Protein AF-A0A6I1W1G1-F1 (afdb_monomer_lite)

Foldseek 3Di:
DQDAPDDDGPDPVSVVSVVVVCCVVVNDVVVVVVCVQVCLLCCQCPVVVDPSASLSSCCVPPHDVCCPDPNVVVRRVVVVVVVVVVVVVVVVVVVVVVVVVCCVPPVD

pLDDT: mean 92.01, std 4.32, range [66.25, 97.19]

Secondary structure (DSSP, 8-state):
--S-SSS-TTSHHHHHHHHHHHHHHHSHHHHHHHHHHHHHHHHHHHHS---SSHHHHTHHHHHHHHHTSHHHHHHHHHHHHHHHHHHHHHHHHHHHHHHHHHHHHH--

Sequence (108 aa):
FFNPPEGVSASHEAARQVLQLTFLHWGLHGWAIYALVGLAVAYFAYRHNQPLALRSALYPLMGERWVKGAAGHAVDGFGMFVTLLGLVTNLGIGSMQVSSGLENLFGM

Radius of gyration: 21.13 Å; chains: 1; bounding box: 54×24×53 Å

Structure (mmCIF, N/CA/C/O backbone):
data_AF-A0A6I1W1G1-F1
#
_entry.id   AF-A0A6I1W1G1-F1
#
loop_
_atom_site.group_PDB
_atom_site.id
_atom_site.type_symbol
_atom_site.label_atom_id
_atom_site.label_alt_id
_atom_site.label_comp_id
_atom_site.label_asym_id
_atom_site.label_entity_id
_atom_site.label_seq_id
_atom_site.pdbx_PDB_ins_code
_atom_site.Cartn_x
_atom_site.Cartn_y
_atom_site.Cartn_z
_atom_site.occupancy
_atom_site.B_iso_or_equiv
_atom_site.auth_seq_id
_atom_site.auth_comp_id
_atom_site.auth_asym_id
_atom_site.auth_atom_id
_atom_site.pdbx_PDB_model_num
ATOM 1 N N . PHE A 1 1 ? 7.818 -1.174 -23.192 1.00 84.19 1 PHE A N 1
ATOM 2 C CA . PHE A 1 1 ? 8.512 -0.536 -24.334 1.00 84.19 1 PHE A CA 1
ATOM 3 C C . PHE A 1 1 ? 8.815 -1.591 -25.381 1.00 84.19 1 PHE A C 1
ATOM 5 O O . PHE A 1 1 ? 8.359 -1.464 -26.509 1.00 84.19 1 PHE A O 1
ATOM 12 N N . PHE A 1 2 ? 9.519 -2.659 -24.990 1.00 91.62 2 PHE A N 1
ATOM 13 C CA . PHE A 1 2 ? 9.808 -3.797 -25.867 1.00 91.62 2 PHE A CA 1
ATOM 14 C C . PHE A 1 2 ? 8.615 -4.740 -26.068 1.00 91.62 2 PHE A C 1
ATOM 16 O O . PHE A 1 2 ? 8.447 -5.254 -27.159 1.00 91.62 2 PHE A O 1
ATOM 23 N N . ASN A 1 3 ? 7.741 -4.872 -25.066 1.00 92.69 3 ASN A N 1
ATOM 24 C CA . ASN A 1 3 ? 6.458 -5.569 -25.183 1.00 92.69 3 ASN A CA 1
ATOM 25 C C . ASN A 1 3 ? 5.328 -4.591 -24.822 1.00 92.69 3 ASN A C 1
ATOM 27 O O . ASN A 1 3 ? 4.954 -4.515 -23.649 1.00 92.69 3 ASN A O 1
ATOM 31 N N . PRO A 1 4 ? 4.896 -3.712 -25.746 1.00 90.19 4 PRO A N 1
ATOM 32 C CA . PRO A 1 4 ? 3.742 -2.855 -25.497 1.00 90.19 4 PRO A CA 1
ATOM 33 C C . PRO A 1 4 ? 2.444 -3.692 -25.507 1.00 90.19 4 PRO A C 1
ATOM 35 O O . PRO A 1 4 ? 2.396 -4.701 -26.210 1.00 90.19 4 PRO A O 1
ATOM 38 N N . PRO A 1 5 ? 1.400 -3.301 -24.750 1.00 89.38 5 PRO A N 1
ATOM 39 C CA . PRO A 1 5 ? 0.094 -3.964 -24.815 1.00 89.38 5 PRO A CA 1
ATOM 40 C C . PRO A 1 5 ? -0.517 -3.919 -26.217 1.00 89.38 5 PRO A C 1
ATOM 42 O O . PRO A 1 5 ? -1.147 -4.878 -26.648 1.00 89.38 5 PRO A O 1
ATOM 45 N N . GLU A 1 6 ? -0.307 -2.806 -26.921 1.00 90.19 6 GLU A N 1
ATOM 46 C CA . GLU A 1 6 ? -0.801 -2.581 -28.274 1.00 90.19 6 GLU A CA 1
ATOM 47 C C . GLU A 1 6 ? 0.268 -1.891 -29.132 1.00 90.19 6 GLU A C 1
ATOM 49 O O . GLU A 1 6 ? 1.023 -1.037 -28.657 1.00 90.19 6 GLU A O 1
ATOM 54 N N . GLY A 1 7 ? 0.299 -2.233 -30.421 1.00 88.12 7 GLY A N 1
ATOM 55 C CA . GLY A 1 7 ? 1.163 -1.593 -31.413 1.00 88.12 7 GLY A CA 1
ATOM 56 C C . GLY A 1 7 ? 2.575 -2.179 -31.521 1.00 88.12 7 GLY A C 1
ATOM 57 O O . GLY A 1 7 ? 2.885 -3.258 -31.017 1.00 88.12 7 GLY A O 1
ATOM 58 N N . VAL A 1 8 ? 3.440 -1.464 -32.249 1.00 89.75 8 VAL A N 1
ATOM 59 C CA . VAL A 1 8 ? 4.800 -1.920 -32.578 1.00 89.75 8 VAL A CA 1
ATOM 60 C C . VAL A 1 8 ? 5.769 -1.602 -31.439 1.00 89.75 8 VAL A C 1
ATOM 62 O O . VAL A 1 8 ? 5.844 -0.465 -30.959 1.00 89.75 8 VAL A O 1
ATOM 65 N N . SER A 1 9 ? 6.546 -2.605 -31.029 1.00 92.00 9 SER A N 1
ATOM 66 C CA . SER A 1 9 ? 7.602 -2.485 -30.020 1.00 92.00 9 SER A CA 1
ATOM 67 C C . SER A 1 9 ? 8.635 -1.419 -30.372 1.00 92.00 9 SER A C 1
ATOM 69 O O . SER A 1 9 ? 8.940 -1.203 -31.542 1.00 92.00 9 SER A O 1
ATOM 71 N N . ALA A 1 10 ? 9.233 -0.809 -29.349 1.00 92.25 10 ALA A N 1
ATOM 72 C CA . ALA A 1 10 ? 10.302 0.180 -29.494 1.00 92.25 10 ALA A CA 1
ATOM 73 C C . ALA A 1 10 ? 9.958 1.417 -30.360 1.00 92.25 10 ALA A C 1
ATOM 75 O O . ALA A 1 10 ? 10.846 2.110 -30.850 1.00 92.25 10 ALA A O 1
ATOM 76 N N . SER A 1 11 ? 8.669 1.720 -30.526 1.00 93.88 11 SER A N 1
ATOM 77 C CA . SER A 1 11 ? 8.178 2.908 -31.230 1.00 93.88 11 SER A CA 1
ATOM 78 C C . SER A 1 11 ? 7.962 4.102 -30.287 1.00 93.88 11 SER A C 1
ATOM 80 O O . SER A 1 11 ? 7.885 3.953 -29.063 1.00 93.88 11 SER A O 1
ATOM 82 N N . HIS A 1 12 ? 7.801 5.305 -30.850 1.00 92.38 12 HIS A N 1
ATOM 83 C CA . HIS A 1 12 ? 7.403 6.495 -30.082 1.00 92.38 12 HIS A CA 1
ATOM 84 C C . HIS A 1 12 ? 6.072 6.299 -29.345 1.00 92.38 12 HIS A C 1
ATOM 86 O O . HIS A 1 12 ? 5.903 6.765 -28.218 1.00 92.38 12 HIS A O 1
ATOM 92 N N . GLU A 1 13 ? 5.141 5.574 -29.960 1.00 91.94 13 GLU A N 1
ATOM 93 C CA . GLU A 1 13 ? 3.865 5.230 -29.345 1.00 91.94 13 GLU A CA 1
ATOM 94 C C . GLU A 1 13 ? 4.063 4.295 -28.144 1.00 91.94 13 GLU A C 1
ATOM 96 O O . GLU A 1 13 ? 3.571 4.580 -27.051 1.00 91.94 13 GLU A O 1
ATOM 101 N N . ALA A 1 14 ? 4.891 3.255 -28.290 1.00 93.25 14 ALA A N 1
ATOM 102 C CA . ALA A 1 14 ? 5.238 2.348 -27.198 1.00 93.25 14 ALA A CA 1
ATOM 103 C C . ALA A 1 14 ? 5.961 3.058 -26.035 1.00 93.25 14 ALA A C 1
ATOM 105 O O . ALA A 1 14 ? 5.776 2.682 -24.875 1.00 93.25 14 ALA A O 1
ATOM 106 N N . ALA A 1 15 ? 6.776 4.086 -26.309 1.00 93.06 15 ALA A N 1
ATOM 107 C CA . ALA A 1 15 ? 7.389 4.919 -25.268 1.00 93.06 15 ALA A CA 1
ATOM 108 C C . ALA A 1 15 ? 6.336 5.708 -24.478 1.00 93.06 15 ALA A C 1
ATOM 110 O O . ALA A 1 15 ? 6.371 5.730 -23.246 1.00 93.06 15 ALA A O 1
ATOM 111 N N . ARG A 1 16 ? 5.366 6.311 -25.176 1.00 92.50 16 ARG A N 1
ATOM 112 C CA . ARG A 1 16 ? 4.264 7.040 -24.538 1.00 92.50 16 ARG A CA 1
ATOM 113 C C . ARG A 1 16 ? 3.413 6.117 -23.665 1.00 92.50 16 ARG A C 1
ATOM 115 O O . ARG A 1 16 ? 3.139 6.464 -22.517 1.00 92.50 16 ARG A O 1
ATOM 122 N N . GLN A 1 17 ? 3.049 4.943 -24.180 1.00 93.62 17 GLN A N 1
ATOM 123 C CA . GLN A 1 17 ? 2.260 3.956 -23.439 1.00 93.62 17 GLN A CA 1
ATOM 124 C C . GLN A 1 17 ? 2.974 3.481 -22.165 1.00 93.62 17 GLN A C 1
ATOM 126 O O . GLN A 1 17 ? 2.342 3.345 -21.121 1.00 93.62 17 GLN A O 1
ATOM 131 N N . VAL A 1 18 ? 4.298 3.277 -22.206 1.00 94.69 18 VAL A N 1
ATOM 132 C CA . VAL A 1 18 ? 5.069 2.897 -21.008 1.00 94.69 18 VAL A CA 1
ATOM 133 C C . VAL A 1 18 ? 4.954 3.932 -19.908 1.00 94.69 18 VAL A C 1
ATOM 135 O O . VAL A 1 18 ? 4.682 3.563 -18.771 1.00 94.69 18 VAL A O 1
ATOM 138 N N . LEU A 1 19 ? 5.142 5.214 -20.224 1.00 94.31 19 LEU A N 1
ATOM 139 C CA . LEU A 1 19 ? 5.037 6.261 -19.211 1.00 94.31 19 LEU A CA 1
ATOM 140 C C . LEU A 1 19 ? 3.624 6.306 -18.620 1.00 94.31 19 LEU A C 1
ATOM 142 O O . LEU A 1 19 ? 3.480 6.379 -17.403 1.00 94.31 19 LEU A O 1
ATOM 146 N N . GLN A 1 20 ? 2.591 6.186 -19.459 1.00 93.19 20 GLN A N 1
ATOM 147 C CA . GLN A 1 20 ? 1.198 6.127 -19.005 1.00 93.19 20 GLN A CA 1
ATOM 148 C C . GLN A 1 20 ? 0.952 4.951 -18.054 1.00 93.19 20 GLN A C 1
ATOM 150 O O . GLN A 1 20 ? 0.399 5.148 -16.975 1.00 93.19 20 GLN A O 1
ATOM 155 N N . LEU A 1 21 ? 1.401 3.745 -18.410 1.00 93.75 21 LEU A N 1
ATOM 156 C CA . LEU A 1 21 ? 1.256 2.557 -17.568 1.00 93.75 21 LEU A CA 1
ATOM 157 C C . LEU A 1 21 ? 2.037 2.675 -16.260 1.00 93.75 21 LEU A C 1
ATOM 159 O O . LEU A 1 21 ? 1.521 2.288 -15.211 1.00 93.75 21 LEU A O 1
ATOM 163 N N . THR A 1 22 ? 3.249 3.227 -16.297 1.00 94.56 22 THR A N 1
ATOM 164 C CA . THR A 1 22 ? 4.044 3.470 -15.091 1.00 94.56 22 THR A CA 1
ATOM 165 C C . THR A 1 22 ? 3.315 4.430 -14.155 1.00 94.56 22 THR A C 1
ATOM 167 O O . THR A 1 22 ? 3.169 4.122 -12.976 1.00 94.56 22 THR A O 1
ATOM 170 N N . PHE A 1 23 ? 2.782 5.546 -14.663 1.00 94.56 23 PHE A N 1
ATOM 171 C CA . PHE A 1 23 ? 1.996 6.479 -13.850 1.00 94.56 23 PHE A CA 1
ATOM 172 C C . PHE A 1 23 ? 0.660 5.897 -13.381 1.00 94.56 23 PHE A C 1
ATOM 174 O O . PHE A 1 23 ? 0.201 6.243 -12.297 1.00 94.56 23 PHE A O 1
ATOM 181 N N . LEU A 1 24 ? 0.037 5.001 -14.145 1.00 93.81 24 LEU A N 1
ATOM 182 C CA . LEU A 1 24 ? -1.173 4.311 -13.705 1.00 93.81 24 LEU A CA 1
ATOM 183 C C . LEU A 1 24 ? -0.892 3.433 -12.475 1.00 93.81 24 LEU A C 1
ATOM 185 O O . LEU A 1 24 ? -1.623 3.512 -11.491 1.00 93.81 24 LEU A O 1
ATOM 189 N N . HIS A 1 25 ? 0.177 2.632 -12.511 1.00 94.38 25 HIS A N 1
ATOM 190 C CA . HIS A 1 25 ? 0.498 1.677 -11.444 1.00 94.38 25 HIS A CA 1
ATOM 191 C C . HIS A 1 25 ? 1.201 2.317 -10.239 1.00 94.38 25 HIS A C 1
ATOM 193 O O . HIS A 1 25 ? 0.962 1.909 -9.106 1.00 94.38 25 HIS A O 1
ATOM 199 N N . TRP A 1 26 ? 2.052 3.320 -10.470 1.00 94.31 26 TRP A N 1
ATOM 200 C CA . TRP A 1 26 ? 2.899 3.942 -9.440 1.00 94.31 26 TRP A CA 1
ATOM 201 C C . TRP A 1 26 ? 2.529 5.394 -9.123 1.00 94.31 26 TRP A C 1
ATOM 203 O O . TRP A 1 26 ? 3.176 6.044 -8.300 1.00 94.31 26 TRP A O 1
ATOM 213 N N . GLY A 1 27 ? 1.501 5.924 -9.781 1.00 93.44 27 GLY A N 1
ATOM 214 C CA . GLY A 1 27 ? 0.979 7.261 -9.534 1.00 93.44 27 GLY A CA 1
ATOM 215 C C . GLY A 1 27 ? -0.213 7.256 -8.586 1.00 93.44 27 GLY A C 1
ATOM 216 O O . GLY A 1 27 ? -0.355 6.407 -7.706 1.00 93.44 27 GLY A O 1
ATOM 217 N N . LEU A 1 28 ? -1.081 8.252 -8.758 1.00 94.75 28 LEU A N 1
ATOM 218 C CA . LEU A 1 28 ? -2.105 8.625 -7.783 1.00 94.75 28 LEU A CA 1
ATOM 219 C C . LEU A 1 28 ? -3.050 7.479 -7.393 1.00 94.75 28 LEU A C 1
ATOM 221 O O . LEU A 1 28 ? -3.474 7.421 -6.244 1.00 94.75 28 LEU A O 1
ATOM 225 N N . HIS A 1 29 ? -3.360 6.569 -8.318 1.00 94.12 29 HIS A N 1
ATOM 226 C CA . HIS A 1 29 ? -4.299 5.469 -8.084 1.00 94.12 29 HIS A CA 1
ATOM 227 C C . HIS A 1 29 ? -3.880 4.577 -6.906 1.00 94.12 29 HIS A C 1
ATOM 229 O O . HIS A 1 29 ? -4.706 4.294 -6.040 1.00 94.12 29 HIS A O 1
ATOM 235 N N . GLY A 1 30 ? -2.601 4.191 -6.829 1.00 90.44 30 GLY A N 1
ATOM 236 C CA 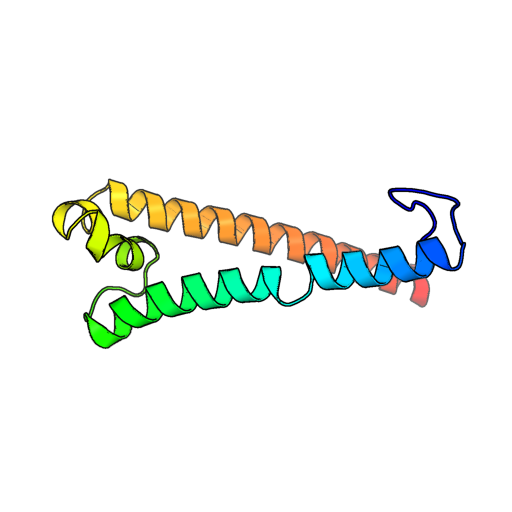. GLY A 1 30 ? -2.085 3.384 -5.718 1.00 90.44 30 GLY A CA 1
ATOM 237 C C . GLY A 1 30 ? -2.083 4.155 -4.395 1.00 90.44 30 GLY A C 1
ATOM 238 O O . GLY A 1 30 ? -2.575 3.667 -3.377 1.00 90.44 30 GLY A O 1
ATOM 239 N N . TRP A 1 31 ? -1.611 5.404 -4.419 1.00 95.44 31 TRP A N 1
ATOM 240 C CA . TRP A 1 31 ? -1.547 6.261 -3.230 1.00 95.44 31 TRP A CA 1
ATOM 241 C C . TRP A 1 31 ? -2.923 6.616 -2.664 1.00 95.44 31 TRP A C 1
ATOM 243 O O . TRP A 1 31 ? -3.071 6.717 -1.448 1.00 95.44 31 TRP A O 1
ATOM 253 N N . ALA A 1 32 ? -3.937 6.775 -3.517 1.00 96.88 32 ALA A N 1
ATOM 254 C CA . ALA A 1 32 ? -5.300 7.079 -3.094 1.00 96.88 32 ALA A CA 1
ATOM 255 C C . ALA A 1 32 ? -5.879 5.974 -2.198 1.00 96.88 32 ALA A C 1
ATOM 257 O O . ALA A 1 32 ? -6.539 6.275 -1.205 1.00 96.88 32 ALA A O 1
ATOM 258 N N . ILE A 1 33 ? -5.583 4.705 -2.499 1.0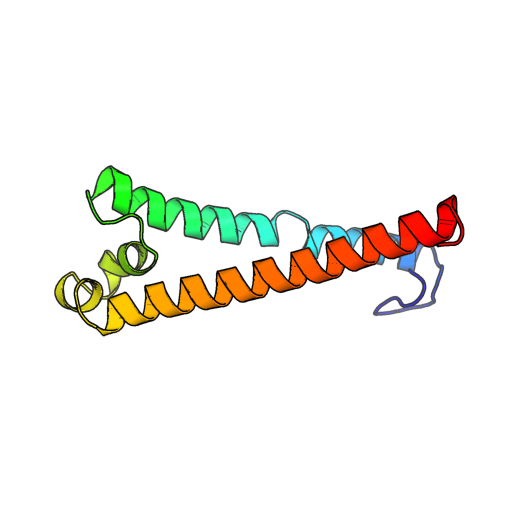0 95.31 33 ILE A N 1
ATOM 259 C CA . ILE A 1 33 ? -6.025 3.566 -1.684 1.00 95.31 33 ILE A CA 1
ATOM 260 C C . ILE A 1 33 ? -5.349 3.609 -0.309 1.00 95.31 33 ILE A C 1
ATOM 262 O O . ILE A 1 33 ? -6.021 3.468 0.713 1.00 95.31 33 ILE A O 1
ATOM 266 N N . TYR A 1 34 ? -4.038 3.864 -0.261 1.00 94.25 34 TYR A N 1
ATOM 267 C CA . TYR A 1 34 ? -3.307 3.983 1.005 1.00 94.25 34 TYR A CA 1
ATOM 268 C C . TYR A 1 34 ? -3.798 5.155 1.851 1.00 94.25 34 TYR A C 1
ATOM 270 O O . TYR A 1 34 ? -4.023 4.992 3.049 1.00 94.25 34 TYR A O 1
ATOM 278 N N . ALA A 1 35 ? -4.017 6.315 1.230 1.00 96.62 35 ALA A N 1
ATOM 279 C CA . ALA A 1 35 ? -4.553 7.487 1.905 1.00 96.62 35 ALA A CA 1
ATOM 280 C C . ALA A 1 35 ? -5.956 7.219 2.466 1.00 96.62 35 ALA A C 1
ATOM 282 O O . ALA A 1 35 ? -6.225 7.561 3.614 1.00 96.62 35 ALA A O 1
ATOM 283 N N . LEU A 1 36 ? -6.829 6.560 1.696 1.00 95.69 36 LEU A N 1
ATOM 284 C CA . LEU A 1 36 ? -8.181 6.203 2.126 1.00 95.69 36 LEU A CA 1
ATOM 285 C C . LEU A 1 36 ? -8.166 5.272 3.345 1.00 95.69 36 LEU A C 1
ATOM 287 O O . LEU A 1 36 ? -8.816 5.562 4.349 1.00 95.69 36 LEU A O 1
ATOM 291 N N . VAL A 1 37 ? -7.417 4.168 3.271 1.00 94.00 37 VAL A N 1
ATOM 292 C CA . VAL A 1 37 ? -7.336 3.185 4.363 1.00 94.00 37 VAL A CA 1
ATOM 293 C C . VAL A 1 37 ? -6.671 3.799 5.595 1.00 94.00 37 VAL A C 1
ATOM 295 O O . VAL A 1 37 ? -7.190 3.668 6.704 1.00 94.00 37 VAL A O 1
ATOM 298 N N . GLY A 1 38 ? -5.560 4.515 5.403 1.00 94.38 38 GLY A N 1
ATOM 299 C CA . GLY A 1 38 ? -4.846 5.198 6.478 1.00 94.38 38 GLY A CA 1
ATOM 300 C C . GLY A 1 38 ? -5.722 6.229 7.185 1.00 94.38 38 GLY A C 1
ATOM 301 O O . GLY A 1 38 ? -5.779 6.243 8.414 1.00 94.38 38 GLY A O 1
ATOM 302 N N . LEU A 1 39 ? -6.471 7.035 6.427 1.00 95.38 39 LEU A N 1
ATOM 303 C CA . LEU A 1 39 ? -7.408 8.008 6.981 1.00 95.38 39 LEU A CA 1
ATOM 304 C C . LEU A 1 39 ? -8.543 7.330 7.751 1.00 95.38 39 LEU A C 1
ATOM 306 O O . LEU A 1 39 ? -8.880 7.787 8.839 1.00 95.38 39 LEU A O 1
ATOM 310 N N . ALA A 1 40 ? -9.117 6.246 7.224 1.00 93.06 40 ALA A N 1
ATOM 311 C CA . ALA A 1 40 ? -10.192 5.524 7.897 1.00 93.06 40 ALA A CA 1
ATOM 312 C C . ALA A 1 40 ? -9.733 4.979 9.259 1.00 93.06 40 ALA A C 1
ATOM 314 O O . ALA A 1 40 ? -10.373 5.238 10.278 1.00 93.06 40 ALA A O 1
ATOM 315 N N . VAL A 1 41 ? -8.587 4.291 9.303 1.00 93.31 41 VAL A N 1
ATOM 316 C CA . VAL A 1 41 ? -8.034 3.755 10.557 1.00 93.31 41 VAL A CA 1
ATOM 317 C C . VAL A 1 41 ? -7.658 4.885 11.520 1.00 93.31 41 VAL A C 1
ATOM 319 O O . VAL A 1 41 ? -8.033 4.834 12.691 1.00 93.31 41 VAL A O 1
ATOM 322 N N . ALA A 1 42 ? -6.989 5.937 11.037 1.00 94.56 42 ALA A N 1
ATOM 323 C CA . ALA A 1 42 ? -6.607 7.087 11.856 1.00 94.56 42 ALA A CA 1
ATOM 324 C C . ALA A 1 42 ? -7.829 7.813 12.439 1.00 94.56 42 ALA A C 1
ATOM 326 O O . ALA A 1 42 ? -7.836 8.175 13.613 1.00 94.56 42 ALA A O 1
ATOM 327 N N . TYR A 1 43 ? -8.889 7.996 11.653 1.00 93.62 43 TYR A N 1
ATOM 328 C CA . TYR A 1 43 ? -10.102 8.672 12.100 1.00 93.62 43 TYR A CA 1
ATOM 329 C C . TYR A 1 43 ? -10.762 7.941 13.274 1.00 93.62 43 TYR A C 1
ATOM 331 O O . TYR A 1 43 ? -11.088 8.565 14.285 1.00 93.62 43 TYR A O 1
ATOM 339 N N . PHE A 1 44 ? -10.930 6.620 13.188 1.00 91.69 44 PHE A N 1
ATOM 340 C CA . PHE A 1 44 ? -11.536 5.860 14.284 1.00 91.69 44 PHE A CA 1
ATOM 341 C C . PHE A 1 44 ? -10.598 5.704 15.481 1.00 91.69 44 PHE A C 1
ATOM 343 O O . PHE A 1 44 ? -11.060 5.786 16.621 1.00 91.69 44 PHE A O 1
ATOM 350 N N . ALA A 1 45 ? -9.293 5.570 15.248 1.00 91.56 45 ALA A N 1
ATOM 351 C CA . ALA A 1 45 ? -8.322 5.490 16.329 1.00 91.56 45 ALA A CA 1
ATOM 352 C C . ALA A 1 45 ? -8.240 6.795 17.135 1.00 91.56 45 ALA A C 1
ATOM 354 O O . ALA A 1 45 ? -8.383 6.781 18.354 1.00 91.56 45 ALA A O 1
ATOM 355 N N . TYR A 1 46 ? -8.085 7.938 16.460 1.00 92.81 46 TYR A N 1
ATOM 356 C CA . TYR A 1 46 ? -7.832 9.214 17.132 1.00 92.81 46 TYR A CA 1
ATOM 357 C C . TYR A 1 46 ? -9.097 9.986 17.514 1.00 92.81 46 TYR A C 1
ATOM 359 O O . TYR A 1 46 ? -9.088 10.689 18.520 1.00 92.81 46 TYR A O 1
ATOM 367 N N . ARG A 1 47 ? -10.194 9.879 16.750 1.00 92.69 47 ARG A N 1
ATOM 368 C CA . ARG A 1 47 ? -11.431 10.632 17.041 1.00 92.69 47 ARG A CA 1
ATOM 369 C C . ARG A 1 47 ? -12.467 9.837 17.829 1.00 92.69 47 ARG A C 1
ATOM 371 O O . ARG A 1 47 ? -13.253 10.439 18.550 1.00 92.69 47 ARG A O 1
ATOM 378 N N . HIS A 1 48 ? -12.475 8.512 17.692 1.00 87.25 48 HIS A N 1
ATOM 379 C CA . HIS A 1 48 ? -13.446 7.629 18.355 1.00 87.25 48 HIS A CA 1
ATOM 380 C C . HIS A 1 48 ? -12.813 6.738 19.433 1.00 87.25 48 HIS A C 1
ATOM 382 O O . HIS A 1 48 ? -13.493 5.861 19.968 1.00 87.25 48 HIS A O 1
ATOM 388 N N . ASN A 1 49 ? -11.532 6.965 19.753 1.00 86.88 49 ASN A N 1
ATOM 389 C CA . ASN A 1 49 ? -10.769 6.243 20.774 1.00 86.88 49 ASN A CA 1
ATOM 390 C C . ASN A 1 49 ? -10.834 4.709 20.605 1.00 86.88 49 ASN A C 1
ATOM 392 O O . ASN A 1 49 ? -10.879 3.957 21.580 1.00 86.88 49 ASN A O 1
ATOM 396 N N . GLN A 1 50 ? -10.910 4.246 19.352 1.00 88.81 50 GLN A N 1
ATOM 397 C CA . GLN A 1 50 ? -10.883 2.825 19.010 1.00 88.81 50 GLN A CA 1
ATOM 398 C C . GLN A 1 50 ? -9.430 2.329 18.911 1.00 88.81 50 GLN A C 1
ATOM 400 O O . GLN A 1 50 ? -8.513 3.126 18.711 1.00 88.81 50 GLN A O 1
ATOM 405 N N . PRO A 1 51 ? -9.180 1.011 18.999 1.00 86.25 51 PRO A N 1
ATOM 406 C CA . PRO A 1 51 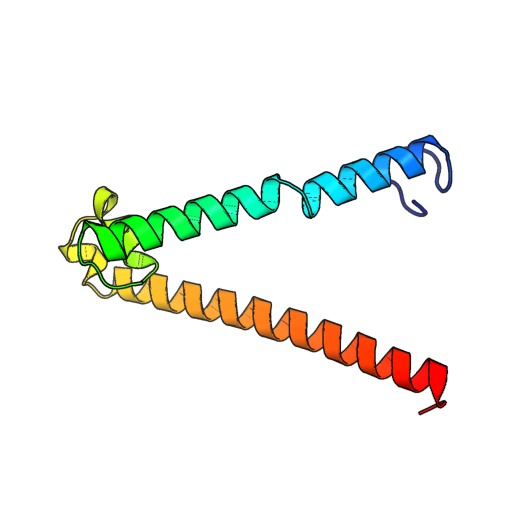? -7.851 0.461 18.741 1.00 86.25 51 PRO A CA 1
ATOM 407 C C . PRO A 1 51 ? -7.340 0.831 17.338 1.00 86.25 51 PRO A C 1
ATOM 409 O O . PRO A 1 51 ? -8.127 0.882 16.391 1.00 86.25 51 PRO A O 1
ATOM 412 N N . LEU A 1 52 ? -6.026 1.027 17.180 1.00 88.12 52 LEU A N 1
ATOM 413 C CA . LEU A 1 52 ? -5.383 1.249 15.876 1.00 88.12 52 LEU A CA 1
ATOM 414 C C . LEU A 1 52 ? -5.324 -0.070 15.083 1.00 88.12 52 LEU A C 1
ATOM 416 O O . LEU A 1 52 ? -4.288 -0.722 14.996 1.00 88.12 52 LEU A O 1
ATOM 420 N N . ALA A 1 53 ? -6.474 -0.492 14.567 1.00 88.62 53 ALA A N 1
ATOM 421 C CA . ALA A 1 53 ? -6.673 -1.786 13.932 1.00 88.62 53 ALA A CA 1
ATOM 422 C C . ALA A 1 53 ? -7.594 -1.662 12.710 1.00 88.62 53 ALA A C 1
ATOM 424 O O . ALA A 1 53 ? -8.451 -0.777 12.659 1.00 88.62 53 ALA A O 1
ATOM 425 N N . LEU A 1 54 ? -7.447 -2.565 11.734 1.00 89.62 54 LEU A N 1
ATOM 426 C CA . LEU A 1 54 ? -8.238 -2.542 10.496 1.00 89.62 54 LEU A CA 1
ATOM 427 C C . LEU A 1 54 ? -9.728 -2.725 10.785 1.00 89.62 54 LEU A C 1
ATOM 429 O O . LEU A 1 54 ? -10.567 -2.039 10.201 1.00 89.62 54 LEU A O 1
ATOM 433 N N . ARG A 1 55 ? -10.063 -3.578 11.755 1.00 89.06 55 ARG A N 1
ATOM 434 C CA . ARG A 1 55 ? -11.443 -3.761 12.221 1.00 89.06 55 ARG A CA 1
ATOM 435 C C . ARG A 1 55 ? -12.108 -2.474 12.720 1.00 89.06 55 ARG A C 1
ATOM 437 O O . ARG A 1 55 ? -13.323 -2.344 12.601 1.00 89.06 55 ARG A O 1
ATOM 444 N N . SER A 1 56 ? -11.340 -1.513 13.240 1.00 87.75 56 SER A N 1
ATOM 445 C CA . SER A 1 56 ? -11.874 -0.249 13.761 1.00 87.75 56 SER A CA 1
ATOM 446 C C . SER A 1 56 ? -12.416 0.646 12.649 1.00 87.75 56 SER A C 1
ATOM 448 O O . SER A 1 56 ? -13.37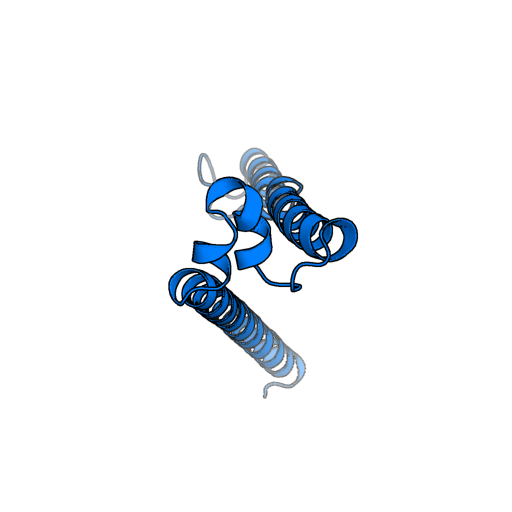0 1.382 12.875 1.00 87.75 56 SER A O 1
ATOM 450 N N . ALA A 1 57 ? -11.878 0.540 11.430 1.00 88.69 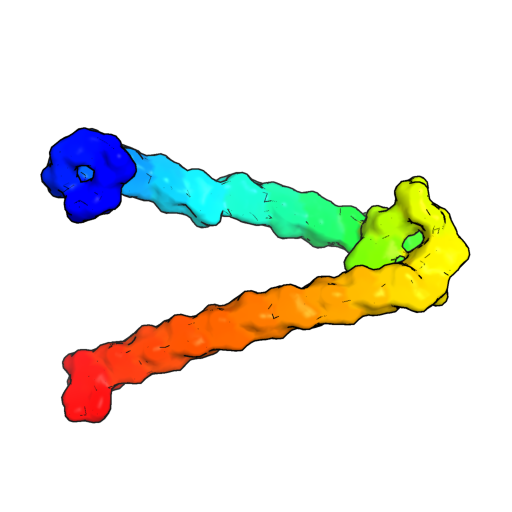57 ALA A N 1
ATOM 451 C CA . ALA A 1 57 ? -12.411 1.248 10.267 1.00 88.69 57 ALA A CA 1
ATOM 452 C C . ALA A 1 57 ? -13.796 0.728 9.830 1.00 88.69 57 ALA A C 1
ATOM 454 O O . ALA A 1 57 ? -14.557 1.459 9.201 1.00 88.69 57 ALA A O 1
ATOM 455 N N . LEU A 1 58 ? -14.144 -0.514 10.192 1.00 87.38 58 LEU A N 1
ATOM 456 C CA . LEU A 1 58 ? -15.437 -1.146 9.891 1.00 87.38 58 LEU A CA 1
ATOM 457 C C . LEU A 1 58 ? -16.497 -0.914 10.978 1.00 87.38 58 LEU A C 1
ATOM 459 O O . LEU A 1 58 ? -17.656 -1.300 10.808 1.00 87.38 58 LEU A O 1
ATOM 463 N N . TYR A 1 59 ? -16.121 -0.246 12.071 1.00 87.06 59 TYR A N 1
ATOM 464 C CA . TYR A 1 59 ? -17.009 0.117 13.172 1.00 87.06 59 TYR A CA 1
ATOM 465 C C . TYR A 1 59 ? -18.351 0.749 12.751 1.00 87.06 59 TYR A C 1
ATOM 467 O O . TYR A 1 59 ? -19.378 0.269 13.235 1.00 87.06 59 TYR A O 1
ATOM 475 N N . PRO A 1 60 ? -18.414 1.751 11.846 1.00 84.81 60 PRO A N 1
ATOM 476 C CA . PRO A 1 60 ? -19.683 2.395 11.494 1.00 84.81 60 PRO A CA 1
ATOM 477 C C . PRO A 1 60 ? -20.636 1.487 10.700 1.00 84.81 60 PRO A C 1
ATOM 479 O O . PRO A 1 60 ? -21.834 1.744 10.689 1.00 84.81 60 PRO A O 1
ATOM 482 N N . LEU A 1 61 ? -20.124 0.446 10.034 1.00 86.69 61 LEU A N 1
ATOM 483 C CA . LEU A 1 61 ? -20.923 -0.454 9.195 1.00 86.69 61 LEU A CA 1
ATOM 484 C C . LEU A 1 61 ? -21.397 -1.690 9.963 1.00 86.69 61 LEU A C 1
ATOM 486 O O . LEU A 1 61 ? -22.531 -2.126 9.797 1.00 86.69 61 LEU A O 1
ATOM 490 N N . MET A 1 62 ? -20.523 -2.260 10.795 1.00 85.19 62 MET A N 1
ATOM 491 C CA . MET A 1 62 ? -20.743 -3.567 11.428 1.00 85.19 62 MET A CA 1
ATOM 492 C C . MET A 1 62 ? -21.107 -3.468 12.917 1.00 85.19 62 MET A C 1
ATOM 494 O O . MET A 1 62 ? -21.553 -4.449 13.515 1.00 85.19 62 MET A O 1
ATOM 498 N N . GLY A 1 63 ? -20.918 -2.295 13.527 1.00 84.19 63 GLY A N 1
ATOM 499 C CA . GLY A 1 63 ? -21.192 -2.046 14.938 1.00 84.19 63 GLY A CA 1
ATOM 500 C C . GLY A 1 63 ? -20.166 -2.654 15.904 1.00 84.19 63 GLY A C 1
ATOM 501 O O . GLY A 1 63 ? -19.330 -3.495 15.565 1.00 84.19 63 GLY A O 1
ATOM 502 N N . GLU A 1 64 ? -20.247 -2.229 17.165 1.00 85.56 64 GLU A N 1
ATOM 503 C CA . GLU A 1 64 ? -19.251 -2.527 18.203 1.00 85.56 64 GLU A CA 1
ATOM 504 C C . GLU A 1 64 ? -19.127 -4.024 18.529 1.00 85.56 64 GLU A C 1
ATOM 506 O O . GLU A 1 64 ? -18.021 -4.545 18.696 1.00 85.56 64 GLU A O 1
ATOM 511 N N . ARG A 1 65 ? -20.259 -4.737 18.584 1.00 83.62 65 ARG A N 1
ATOM 512 C CA . ARG A 1 65 ? -20.303 -6.162 18.950 1.00 83.62 65 ARG A CA 1
ATOM 513 C C . ARG A 1 65 ? -19.541 -7.042 17.960 1.00 83.62 65 ARG A C 1
ATOM 515 O O . ARG A 1 65 ? -18.900 -8.003 18.375 1.00 83.62 65 ARG A O 1
ATOM 522 N N . TRP A 1 66 ? -19.611 -6.728 16.668 1.00 89.12 66 TRP A N 1
ATOM 523 C CA . TRP A 1 66 ? -18.926 -7.500 15.633 1.00 89.12 66 TRP A CA 1
ATOM 524 C C . TRP A 1 66 ? -17.422 -7.207 15.618 1.00 89.12 66 TRP A C 1
ATOM 526 O O . TRP A 1 66 ? -16.615 -8.137 15.606 1.00 89.12 66 TRP A O 1
ATOM 536 N N . VAL A 1 67 ? -17.047 -5.926 15.712 1.00 86.38 67 VAL A N 1
ATOM 537 C CA . VAL A 1 67 ? -15.643 -5.475 15.722 1.00 86.38 67 VAL A CA 1
ATOM 538 C C . VAL A 1 67 ? -14.874 -6.049 16.916 1.00 86.38 67 VAL A C 1
ATOM 540 O O . VAL A 1 67 ? -13.733 -6.489 16.771 1.00 86.38 67 VAL A O 1
ATOM 543 N N . LYS A 1 68 ? -15.497 -6.102 18.097 1.00 85.06 68 LYS A N 1
ATOM 544 C CA . LYS A 1 68 ? -14.889 -6.703 19.297 1.00 85.06 68 LYS A CA 1
ATOM 545 C C . LYS A 1 68 ? -14.974 -8.235 19.331 1.00 85.06 68 LYS A C 1
ATOM 547 O O . LYS A 1 68 ? -14.366 -8.854 20.197 1.00 85.06 68 LYS A O 1
ATOM 552 N N . GLY A 1 69 ? -15.729 -8.845 18.418 1.00 87.75 69 GLY A N 1
ATOM 553 C CA . GLY A 1 69 ? -15.899 -10.292 18.322 1.00 87.75 69 GLY A CA 1
ATOM 554 C C . GLY A 1 69 ? -14.809 -10.984 17.497 1.00 87.75 69 GLY A C 1
ATOM 555 O O . GLY A 1 69 ? -13.943 -10.349 16.894 1.00 87.75 69 GLY A O 1
ATOM 556 N N . ALA A 1 70 ? -14.885 -12.316 17.424 1.00 89.25 70 ALA A N 1
ATOM 557 C CA . ALA A 1 70 ? -13.932 -13.146 16.680 1.00 89.25 70 ALA A CA 1
ATOM 558 C C . ALA A 1 70 ? -13.820 -12.762 15.191 1.00 89.25 70 ALA A C 1
ATOM 560 O O . ALA A 1 70 ? -12.737 -12.833 14.616 1.00 89.25 70 ALA A O 1
ATOM 561 N N . ALA A 1 71 ? -14.914 -12.299 14.579 1.00 88.19 71 ALA A N 1
ATOM 562 C CA . ALA A 1 71 ? -14.925 -11.869 13.184 1.00 88.19 71 ALA A CA 1
ATOM 563 C C . ALA A 1 71 ? -14.073 -10.607 12.941 1.00 88.19 71 ALA A C 1
ATOM 565 O O . ALA A 1 71 ? -13.307 -10.570 11.982 1.00 88.19 71 ALA A O 1
ATOM 566 N N . GLY A 1 72 ? -14.128 -9.610 13.833 1.00 88.06 72 GLY A N 1
ATOM 567 C CA . GLY A 1 72 ? -13.248 -8.440 13.753 1.00 88.06 72 GLY A CA 1
ATOM 568 C C . GLY A 1 72 ? -11.773 -8.809 13.942 1.00 88.06 72 GLY A C 1
ATOM 569 O O . GLY A 1 72 ? -10.913 -8.327 13.210 1.00 88.06 72 GLY A O 1
ATOM 570 N N . HIS A 1 73 ? -11.476 -9.726 14.867 1.00 90.88 73 HIS A N 1
ATOM 571 C CA . HIS A 1 73 ? -10.118 -10.252 15.046 1.00 90.88 73 HIS A CA 1
ATOM 572 C C . HIS A 1 73 ? -9.604 -11.027 13.823 1.00 90.88 73 HIS A C 1
ATOM 574 O O . HIS A 1 73 ? -8.418 -10.942 13.506 1.00 90.88 73 HIS A O 1
ATOM 580 N N . ALA A 1 74 ? -10.477 -11.741 13.108 1.00 93.06 74 ALA A N 1
ATOM 581 C CA . ALA A 1 74 ? -10.112 -12.422 11.870 1.00 93.06 74 ALA A CA 1
ATOM 582 C C . ALA A 1 74 ? -9.699 -11.434 10.764 1.00 93.06 74 ALA A C 1
ATOM 584 O O . ALA A 1 74 ? -8.750 -11.714 10.037 1.00 93.06 74 ALA A O 1
ATOM 585 N N . VAL A 1 75 ? -10.345 -10.263 10.669 1.00 92.12 75 VAL A N 1
ATOM 586 C CA . VAL A 1 75 ? -9.948 -9.199 9.724 1.00 92.12 75 VAL A CA 1
ATOM 587 C C . VAL A 1 75 ? -8.555 -8.665 10.038 1.00 92.12 75 VAL A C 1
ATOM 589 O O . VAL A 1 75 ? -7.734 -8.541 9.131 1.00 92.12 75 VAL A O 1
ATOM 592 N N . ASP A 1 76 ? -8.262 -8.392 11.310 1.00 92.44 76 ASP A N 1
ATOM 593 C CA . ASP A 1 76 ? -6.925 -7.947 11.715 1.00 92.44 76 ASP A CA 1
ATOM 594 C C . ASP A 1 76 ? -5.868 -9.027 11.422 1.00 92.44 76 ASP A C 1
ATOM 596 O O . ASP A 1 76 ? -4.802 -8.721 10.887 1.00 92.44 76 ASP A O 1
ATOM 600 N N . GLY A 1 77 ? -6.179 -10.297 11.711 1.00 94.62 77 GLY A N 1
ATOM 601 C CA . GLY A 1 77 ? -5.327 -11.447 11.390 1.00 94.62 77 GLY A CA 1
ATOM 602 C C . GLY A 1 77 ? -5.046 -11.578 9.894 1.00 94.62 77 GLY A C 1
ATOM 603 O O . GLY A 1 77 ? -3.896 -11.742 9.485 1.00 94.62 77 GLY A O 1
ATOM 604 N N . PHE A 1 78 ? -6.080 -11.434 9.068 1.00 95.00 78 PHE A N 1
ATOM 605 C CA . PHE A 1 78 ? -5.946 -11.441 7.617 1.00 95.00 78 PHE A CA 1
ATOM 606 C C . PHE A 1 78 ? -5.097 -10.265 7.120 1.00 95.00 78 PHE A C 1
ATOM 608 O O . PHE A 1 78 ? -4.195 -10.459 6.309 1.00 95.00 78 PHE A O 1
ATOM 615 N N . GLY A 1 79 ? -5.321 -9.058 7.645 1.00 93.44 79 GLY A N 1
ATOM 616 C CA . GLY A 1 79 ? -4.529 -7.879 7.299 1.00 93.44 79 GLY A CA 1
ATOM 617 C C . GLY A 1 79 ? -3.048 -8.030 7.650 1.00 93.44 79 GLY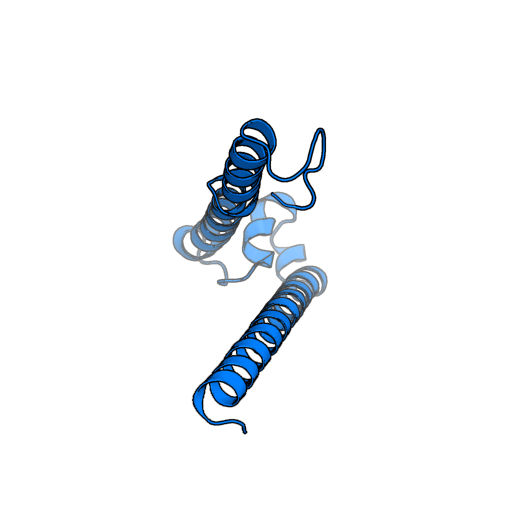 A C 1
ATOM 618 O O . GLY A 1 79 ? -2.187 -7.713 6.827 1.00 93.44 79 GLY A O 1
ATOM 619 N N . MET A 1 80 ? -2.737 -8.581 8.827 1.00 94.50 80 MET A N 1
ATOM 620 C CA . MET A 1 80 ? -1.363 -8.931 9.204 1.00 94.50 80 MET A CA 1
ATOM 621 C C . MET A 1 80 ? -0.754 -9.949 8.235 1.00 94.50 80 MET A C 1
ATOM 623 O O . MET A 1 80 ? 0.361 -9.745 7.760 1.00 94.50 80 MET A O 1
ATOM 627 N N . PHE A 1 81 ? -1.490 -11.005 7.885 1.00 96.56 81 PHE A N 1
ATOM 628 C CA . PHE A 1 81 ? -1.023 -12.022 6.942 1.00 96.56 81 PHE A CA 1
ATOM 629 C C . PHE A 1 81 ? -0.721 -11.443 5.550 1.00 96.56 81 PHE A C 1
ATOM 631 O O . PHE A 1 81 ? 0.363 -11.663 5.014 1.00 96.56 81 PHE A O 1
ATOM 638 N N . VAL A 1 82 ? -1.631 -10.642 4.988 1.00 95.25 82 VAL A N 1
ATOM 639 C CA . VAL A 1 82 ? -1.433 -9.971 3.689 1.00 95.25 82 VAL A CA 1
ATOM 640 C C . VAL A 1 82 ? -0.230 -9.026 3.732 1.00 95.25 82 VAL A C 1
ATOM 642 O O . VAL A 1 82 ? 0.572 -8.996 2.798 1.00 95.25 82 VAL A O 1
ATOM 645 N N . THR A 1 83 ? -0.060 -8.295 4.834 1.00 94.62 83 THR A N 1
ATOM 646 C CA . THR A 1 83 ? 1.088 -7.398 5.026 1.00 94.62 83 THR A CA 1
ATOM 647 C C . THR A 1 83 ? 2.403 -8.175 5.049 1.00 94.62 83 THR A C 1
ATOM 649 O O . THR A 1 83 ? 3.370 -7.766 4.408 1.00 94.62 83 THR A O 1
ATOM 652 N N . LEU A 1 84 ? 2.437 -9.324 5.732 1.00 96.94 84 LEU A N 1
ATOM 653 C CA . LEU A 1 84 ? 3.605 -10.205 5.762 1.00 96.94 84 LEU A CA 1
ATOM 654 C C . LEU A 1 84 ? 3.941 -10.760 4.374 1.00 96.94 84 LEU A C 1
ATOM 656 O O . LEU A 1 84 ? 5.109 -10.754 3.996 1.00 96.94 84 LEU A O 1
ATOM 660 N N . LEU A 1 85 ? 2.947 -11.181 3.587 1.00 96.19 85 LEU A N 1
ATOM 661 C CA . LEU A 1 85 ? 3.180 -11.636 2.212 1.00 96.19 85 LEU A CA 1
ATOM 662 C C . LEU A 1 85 ? 3.808 -10.539 1.341 1.00 96.19 85 LEU A C 1
ATOM 664 O O . LEU A 1 85 ? 4.770 -10.802 0.612 1.00 96.19 85 LEU A O 1
ATOM 668 N N . GLY A 1 86 ? 3.307 -9.305 1.449 1.00 92.88 86 GLY A N 1
ATOM 669 C CA . GLY A 1 86 ? 3.888 -8.154 0.756 1.00 92.88 86 GLY A CA 1
ATOM 670 C C . GLY A 1 86 ? 5.327 -7.876 1.199 1.00 92.88 86 GLY A C 1
ATOM 671 O O . GLY A 1 86 ? 6.211 -7.684 0.364 1.00 92.88 86 GLY A O 1
ATOM 672 N N . LEU A 1 87 ? 5.584 -7.926 2.510 1.00 97.00 87 LEU A N 1
ATOM 673 C CA . LEU A 1 87 ? 6.910 -7.715 3.088 1.00 97.00 87 LEU A CA 1
ATOM 674 C C . LEU A 1 87 ? 7.928 -8.753 2.594 1.00 97.00 87 LEU A C 1
ATOM 676 O O . LEU A 1 87 ? 9.011 -8.382 2.146 1.00 97.00 87 LEU A O 1
ATOM 680 N N . VAL A 1 88 ? 7.574 -10.041 2.643 1.00 97.19 88 VAL A N 1
ATOM 681 C CA . VAL A 1 88 ? 8.448 -11.148 2.218 1.00 97.19 88 VAL A CA 1
ATOM 682 C C . VAL A 1 88 ? 8.749 -11.066 0.723 1.00 97.19 88 VAL A C 1
ATOM 684 O O . VAL A 1 88 ? 9.895 -11.253 0.320 1.00 97.19 88 VAL A O 1
ATOM 687 N N . THR A 1 89 ? 7.753 -10.732 -0.100 1.00 95.38 89 THR A N 1
ATOM 688 C CA . THR A 1 89 ? 7.936 -10.589 -1.553 1.00 95.38 89 THR A CA 1
ATOM 689 C C . THR A 1 89 ? 8.910 -9.458 -1.877 1.00 95.38 89 THR A C 1
ATOM 691 O O . THR A 1 89 ? 9.866 -9.660 -2.627 1.00 95.38 89 THR A O 1
ATOM 694 N N . ASN A 1 90 ? 8.718 -8.284 -1.265 1.00 95.12 90 ASN A N 1
ATOM 695 C CA . ASN A 1 90 ? 9.606 -7.137 -1.459 1.00 95.12 90 ASN A CA 1
ATOM 696 C C . ASN A 1 90 ? 11.035 -7.439 -0.990 1.00 95.12 90 ASN A C 1
ATOM 698 O O . ASN A 1 90 ? 11.993 -7.069 -1.668 1.00 95.12 90 ASN A O 1
ATOM 702 N N . LEU A 1 91 ? 11.186 -8.148 0.134 1.00 96.38 91 LEU A N 1
ATOM 703 C CA . LEU A 1 91 ? 12.491 -8.573 0.635 1.00 96.38 91 LEU A CA 1
ATOM 704 C C . LEU A 1 91 ? 13.174 -9.566 -0.314 1.00 96.38 91 LEU A C 1
ATOM 706 O O . LEU A 1 91 ? 14.364 -9.426 -0.580 1.00 96.38 91 LEU A O 1
ATOM 710 N N . GLY A 1 92 ? 12.431 -10.530 -0.863 1.00 95.69 92 GLY A N 1
ATOM 711 C CA . GLY A 1 92 ? 12.949 -11.481 -1.848 1.00 95.69 92 GLY A CA 1
ATOM 712 C C . GLY A 1 92 ? 13.447 -10.785 -3.116 1.00 95.69 92 GLY A C 1
ATOM 713 O O . GLY A 1 92 ? 14.572 -11.025 -3.550 1.00 95.69 92 GLY A O 1
ATOM 714 N N . ILE A 1 93 ? 12.651 -9.860 -3.666 1.00 96.56 93 ILE A N 1
ATOM 715 C CA . ILE A 1 93 ? 13.053 -9.039 -4.819 1.00 96.56 93 ILE A CA 1
ATOM 716 C C . ILE A 1 93 ? 14.302 -8.214 -4.486 1.00 96.56 93 ILE A C 1
ATOM 718 O O . ILE A 1 93 ? 15.245 -8.193 -5.274 1.00 96.56 93 ILE A O 1
ATOM 722 N N . GLY A 1 94 ? 14.341 -7.580 -3.311 1.00 95.44 94 GLY A N 1
ATOM 723 C CA . GLY A 1 94 ? 15.490 -6.793 -2.864 1.00 95.44 94 GLY A CA 1
ATOM 724 C C . GLY A 1 94 ? 16.763 -7.628 -2.711 1.00 95.44 94 GLY A C 1
ATOM 725 O O . GLY A 1 94 ? 17.824 -7.222 -3.176 1.00 95.44 94 GLY A O 1
ATOM 726 N N . SER A 1 95 ? 16.661 -8.824 -2.127 1.00 96.50 95 SER A N 1
ATOM 727 C CA . SER A 1 95 ? 17.795 -9.742 -1.983 1.00 96.50 95 SER A CA 1
ATOM 728 C C . SER A 1 95 ? 18.349 -10.177 -3.339 1.00 96.50 95 SER A C 1
ATOM 730 O O . SER A 1 95 ? 19.567 -10.186 -3.509 1.00 96.50 95 SER A O 1
ATOM 732 N N . MET A 1 96 ? 17.483 -10.475 -4.314 1.00 96.31 96 MET A N 1
ATOM 733 C CA . MET A 1 96 ? 17.913 -10.796 -5.679 1.00 96.31 96 MET A CA 1
ATOM 734 C C . MET A 1 96 ? 18.596 -9.602 -6.354 1.00 96.31 96 MET A C 1
ATOM 736 O O . MET A 1 96 ? 19.650 -9.772 -6.955 1.00 96.31 96 MET A O 1
ATOM 740 N N . GLN A 1 97 ? 18.052 -8.388 -6.208 1.00 95.25 97 GLN A N 1
ATOM 741 C CA . GLN A 1 97 ? 18.673 -7.176 -6.758 1.00 95.25 97 GLN A CA 1
ATOM 742 C C . GLN A 1 97 ? 20.069 -6.923 -6.174 1.00 95.25 97 GLN A C 1
ATOM 744 O O . GLN A 1 97 ? 20.986 -6.577 -6.917 1.00 95.25 97 GLN A O 1
ATOM 749 N N . VAL A 1 98 ? 20.251 -7.131 -4.865 1.00 95.69 98 VAL A N 1
ATOM 750 C CA . VAL A 1 98 ? 21.565 -7.017 -4.210 1.00 95.69 98 VAL A CA 1
ATOM 751 C C . VAL A 1 98 ? 22.519 -8.098 -4.710 1.00 95.69 98 VAL A C 1
ATOM 753 O O . VAL A 1 98 ? 23.647 -7.774 -5.067 1.00 95.69 98 VAL A O 1
ATOM 756 N N . SER A 1 99 ? 22.073 -9.356 -4.783 1.00 94.88 99 SER A N 1
ATOM 757 C CA . SER A 1 99 ? 22.898 -10.471 -5.266 1.00 94.88 99 SER A CA 1
ATOM 758 C C . SER A 1 99 ? 23.388 -10.228 -6.692 1.00 94.88 99 SER A C 1
ATOM 760 O O . SER A 1 99 ? 24.587 -10.282 -6.935 1.00 94.88 99 SER A O 1
ATOM 762 N N . SER A 1 100 ? 22.491 -9.873 -7.616 1.00 94.62 100 SER A N 1
ATOM 763 C CA . SER A 1 100 ? 22.867 -9.565 -9.001 1.00 94.62 100 SER A CA 1
ATOM 764 C C . SER A 1 100 ? 23.777 -8.340 -9.104 1.00 94.62 100 SER A C 1
ATOM 766 O O . SER A 1 100 ? 24.638 -8.283 -9.977 1.00 94.62 100 SER A O 1
ATOM 768 N N . GLY A 1 101 ? 23.610 -7.353 -8.218 1.00 94.44 101 GLY A N 1
ATOM 769 C CA . GLY A 1 101 ? 24.510 -6.203 -8.139 1.00 94.44 101 GLY A CA 1
ATOM 770 C C . GLY A 1 101 ? 25.923 -6.594 -7.697 1.00 94.44 101 GLY A C 1
ATOM 771 O O . GLY A 1 101 ? 26.897 -6.130 -8.284 1.00 94.44 101 GLY A O 1
ATOM 772 N N . LEU A 1 102 ? 26.042 -7.469 -6.695 1.00 96.50 102 LEU A N 1
ATOM 773 C CA . LEU A 1 102 ? 27.331 -7.988 -6.232 1.00 96.50 102 LEU A CA 1
ATOM 774 C C . LEU A 1 102 ? 28.011 -8.853 -7.297 1.00 96.50 102 LEU A C 1
ATOM 776 O O . LEU A 1 102 ? 29.202 -8.668 -7.538 1.00 96.50 102 LEU A O 1
ATOM 780 N N . GLU A 1 103 ? 27.262 -9.721 -7.974 1.00 95.31 103 GLU A N 1
ATOM 781 C CA . GLU A 1 103 ? 27.760 -10.540 -9.083 1.00 95.31 103 GLU A CA 1
ATOM 782 C C . GLU A 1 103 ? 28.288 -9.662 -10.224 1.00 95.31 103 GLU A C 1
ATOM 784 O O . GLU A 1 103 ? 29.395 -9.864 -10.719 1.00 95.31 103 GLU A O 1
ATOM 789 N N . ASN A 1 104 ? 27.546 -8.615 -10.597 1.00 94.81 104 ASN A N 1
ATOM 790 C CA . ASN A 1 104 ? 27.956 -7.701 -11.660 1.00 94.81 104 ASN A CA 1
ATOM 791 C C . ASN A 1 104 ? 29.243 -6.923 -11.326 1.00 94.81 104 ASN A C 1
ATOM 793 O O . ASN A 1 104 ? 30.064 -6.692 -12.211 1.00 94.81 104 ASN A O 1
ATOM 797 N N . LEU A 1 105 ? 29.414 -6.514 -10.064 1.00 95.81 105 LEU A N 1
ATOM 798 C CA . LEU A 1 105 ? 30.540 -5.681 -9.626 1.00 95.81 105 LEU A CA 1
ATOM 799 C C . LEU A 1 105 ? 31.786 -6.487 -9.243 1.00 95.81 105 LEU A C 1
ATOM 801 O O . LEU A 1 105 ? 32.904 -6.035 -9.484 1.00 95.81 105 LEU A O 1
ATOM 805 N N . PHE A 1 106 ? 31.600 -7.647 -8.613 1.00 94.81 106 PHE A N 1
ATOM 806 C CA . PHE A 1 106 ? 32.671 -8.420 -7.983 1.00 94.81 106 PHE A CA 1
ATOM 807 C C . PHE A 1 106 ? 32.806 -9.848 -8.530 1.00 94.81 106 PHE A C 1
ATOM 809 O O . PHE A 1 106 ? 33.756 -10.533 -8.157 1.00 94.81 106 PHE A O 1
ATOM 816 N N . GLY A 1 107 ? 31.899 -10.301 -9.404 1.00 86.88 107 GLY A N 1
ATOM 817 C CA . GLY A 1 107 ? 31.911 -11.658 -9.965 1.00 86.88 107 GLY A CA 1
ATOM 818 C C . GLY A 1 107 ? 31.630 -12.763 -8.941 1.00 86.88 107 GLY A C 1
ATOM 819 O O . GLY A 1 107 ? 32.098 -13.884 -9.135 1.00 86.88 107 GLY A O 1
ATOM 820 N N . MET A 1 108 ? 30.950 -12.423 -7.838 1.00 66.25 108 MET A N 1
ATOM 821 C CA . MET A 1 108 ? 30.564 -13.334 -6.750 1.00 66.25 108 MET A CA 1
ATOM 822 C C . MET A 1 108 ? 29.166 -13.908 -6.934 1.00 66.25 108 MET A C 1
ATOM 824 O O . MET A 1 108 ? 28.285 -13.131 -7.359 1.00 66.25 108 MET A O 1
#